Protein AF-A0A6V7LCR3-F1 (afdb_monomer_lite)

Sequence (39 aa):
VLKYCDHLHGKWYFSEIRAIFSRRYLLQNVAIEIFLASR

Foldseek 3Di:
DCPPPPPPVDDDDPVFWDDKDFDDDPNHRPDIDTDGHDD

InterPro domains:
  IPR011993 PH-like domain superfamily [G3DSA:2.30.29.30] (1-39)
  IPR023362 PH-BEACH domain [PF14844] (3-39)
  IPR023362 PH-BEACH domain [PS51783] (1-39)

Radius of gyration: 12.4 Å; chains: 1; bounding box: 24×28×28 Å

Secondary structure (DSSP, 8-state):
-GGG-TTTT----GGGEEEEEEEEETTEEEEEEEEEPP-

Organism: NCBI:txid1563983

pLDDT: mean 92.64, std 7.67, range [56.97, 98.25]

Structure (mmCIF, N/CA/C/O backbone):
data_AF-A0A6V7LCR3-F1
#
_entry.id   AF-A0A6V7LCR3-F1
#
loop_
_atom_site.group_PDB
_atom_site.id
_atom_site.type_symbol
_atom_site.label_atom_id
_atom_site.label_alt_id
_atom_site.label_comp_id
_atom_site.label_asym_id
_atom_site.label_entity_id
_atom_site.label_seq_id
_atom_site.pdbx_PDB_ins_code
_atom_site.Cartn_x
_atom_site.Cartn_y
_atom_site.Cartn_z
_atom_site.occupancy
_atom_site.B_iso_or_equiv
_atom_site.auth_seq_id
_atom_site.auth_comp_id
_atom_site.auth_asym_id
_atom_site.auth_atom_id
_atom_site.pdbx_PDB_model_num
ATOM 1 N N . VAL A 1 1 ? 5.223 20.118 6.346 1.00 78.94 1 VAL A N 1
ATOM 2 C CA . VAL A 1 1 ? 5.063 18.721 6.821 1.00 78.94 1 VAL A CA 1
ATOM 3 C C . VAL A 1 1 ? 5.208 17.718 5.679 1.00 78.94 1 VAL A C 1
ATOM 5 O O . VAL A 1 1 ? 6.093 16.886 5.762 1.00 78.94 1 VAL A O 1
ATOM 8 N N . LEU A 1 2 ? 4.470 17.860 4.570 1.00 88.44 2 LEU A N 1
ATOM 9 C CA . LEU A 1 2 ? 4.512 16.921 3.428 1.00 88.44 2 LEU A CA 1
ATOM 10 C C . LEU A 1 2 ? 5.837 16.860 2.641 1.00 88.44 2 LEU A C 1
ATOM 12 O O . LEU A 1 2 ? 6.011 15.966 1.828 1.00 88.44 2 LEU A O 1
ATOM 16 N N . LYS A 1 3 ? 6.778 17.787 2.876 1.00 88.38 3 LYS A N 1
ATOM 17 C CA . LYS A 1 3 ? 8.059 17.879 2.147 1.00 88.38 3 LYS A CA 1
ATOM 18 C C . LYS A 1 3 ? 8.889 16.585 2.192 1.00 88.38 3 LYS A C 1
ATOM 20 O O . LYS A 1 3 ? 9.671 16.355 1.284 1.00 88.38 3 LYS A O 1
ATOM 25 N N . TYR A 1 4 ? 8.732 15.785 3.244 1.00 91.31 4 TYR A N 1
ATOM 26 C CA . TYR A 1 4 ? 9.485 14.543 3.456 1.00 91.31 4 TYR A CA 1
ATOM 27 C C . TYR A 1 4 ? 8.634 13.286 3.242 1.00 91.31 4 TYR A C 1
ATOM 29 O O . TYR A 1 4 ? 9.091 12.183 3.517 1.00 91.31 4 TYR A O 1
ATOM 37 N N . CYS A 1 5 ? 7.380 13.445 2.813 1.00 91.12 5 CYS A N 1
ATOM 38 C CA . CYS A 1 5 ? 6.525 12.320 2.474 1.00 91.12 5 CYS A CA 1
ATOM 39 C C . CYS A 1 5 ? 6.786 11.940 1.019 1.00 91.12 5 CYS A C 1
ATOM 41 O O . CYS A 1 5 ? 6.415 12.679 0.106 1.00 91.12 5 CYS A O 1
ATOM 43 N N . ASP A 1 6 ? 7.393 10.782 0.807 1.00 88.62 6 ASP A N 1
ATOM 44 C CA . ASP A 1 6 ? 7.553 10.245 -0.535 1.00 88.62 6 ASP A CA 1
ATOM 45 C C . ASP A 1 6 ? 6.218 9.728 -1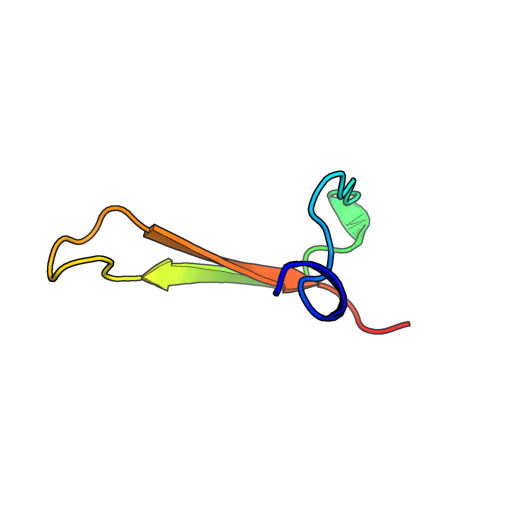.088 1.00 88.62 6 ASP A C 1
ATOM 47 O O . ASP A 1 6 ? 5.303 9.361 -0.349 1.00 88.62 6 ASP A O 1
ATOM 51 N N . HIS A 1 7 ? 6.129 9.658 -2.417 1.00 87.12 7 HIS A N 1
ATOM 52 C CA . HIS A 1 7 ? 5.057 8.963 -3.136 1.00 87.12 7 HIS A CA 1
ATOM 53 C C . HIS A 1 7 ? 3.628 9.496 -2.935 1.00 87.12 7 HIS A C 1
ATOM 55 O O . HIS A 1 7 ? 2.669 8.767 -3.180 1.00 87.12 7 HIS A O 1
ATOM 61 N N . LEU A 1 8 ? 3.455 10.783 -2.607 1.00 90.75 8 LEU A N 1
ATOM 62 C CA . LEU A 1 8 ? 2.125 11.416 -2.559 1.00 90.75 8 LEU A CA 1
ATOM 63 C C . LEU A 1 8 ? 1.347 11.275 -3.889 1.00 90.75 8 LEU A C 1
ATOM 65 O O . LEU A 1 8 ? 0.125 11.166 -3.891 1.00 90.75 8 LEU A O 1
ATOM 69 N N . HIS A 1 9 ? 2.074 11.219 -5.010 1.00 91.25 9 HIS A N 1
ATOM 70 C CA . HIS A 1 9 ? 1.569 10.891 -6.350 1.00 91.25 9 HIS A CA 1
ATOM 71 C C . HIS A 1 9 ? 2.327 9.696 -6.959 1.00 91.25 9 HIS A C 1
ATOM 73 O O . HIS A 1 9 ? 2.642 9.685 -8.149 1.00 91.25 9 HIS A O 1
ATOM 79 N N . GLY A 1 10 ? 2.708 8.726 -6.123 1.00 86.81 10 GLY A N 1
ATOM 80 C CA . GLY A 1 10 ? 3.527 7.586 -6.530 1.00 86.81 10 GLY A CA 1
ATOM 81 C C . GLY A 1 10 ? 2.862 6.710 -7.594 1.00 86.81 10 GLY A C 1
ATOM 82 O O . GLY A 1 10 ? 1.654 6.480 -7.574 1.00 86.81 10 GLY A O 1
ATOM 83 N N . LYS A 1 11 ? 3.681 6.187 -8.508 1.00 91.00 11 LYS A N 1
ATOM 84 C CA . LYS A 1 11 ? 3.323 5.130 -9.457 1.00 91.00 11 LYS A CA 1
ATOM 85 C C . LYS A 1 11 ? 4.389 4.049 -9.358 1.00 91.00 11 LYS A C 1
ATOM 87 O O . LYS A 1 11 ? 5.571 4.361 -9.455 1.00 91.00 11 LYS A O 1
ATOM 92 N N . TRP A 1 12 ? 3.962 2.802 -9.215 1.00 91.38 12 TRP A N 1
ATOM 93 C CA . TRP A 1 12 ? 4.853 1.651 -9.103 1.00 91.38 12 TRP A CA 1
ATOM 94 C C . TRP A 1 12 ? 4.477 0.604 -10.141 1.00 91.38 12 TRP A C 1
ATOM 96 O O . TRP A 1 12 ? 3.288 0.377 -10.392 1.00 91.38 12 TRP A O 1
ATOM 106 N N . TYR A 1 13 ? 5.475 -0.020 -10.760 1.00 93.44 13 TYR A N 1
ATOM 107 C CA . TYR A 1 13 ? 5.237 -1.095 -11.715 1.00 93.44 13 TYR A CA 1
ATOM 108 C C . TYR A 1 13 ? 5.181 -2.437 -10.985 1.00 93.44 13 TYR A C 1
ATOM 110 O O . TYR A 1 13 ? 5.975 -2.704 -10.089 1.00 93.44 13 TYR A O 1
ATOM 118 N N . PHE A 1 14 ? 4.279 -3.329 -11.399 1.00 93.69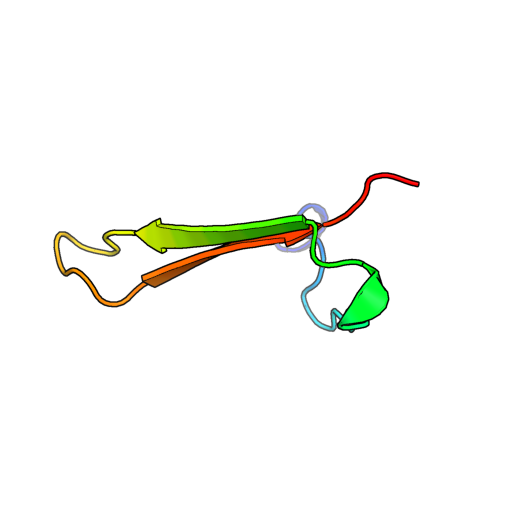 14 PHE A N 1
ATOM 119 C CA . PHE A 1 14 ? 4.168 -4.661 -10.788 1.00 93.69 14 PHE A CA 1
ATOM 120 C C . PHE A 1 14 ? 5.477 -5.458 -10.848 1.00 93.69 14 PHE A C 1
ATOM 122 O O . PHE A 1 14 ? 5.778 -6.206 -9.923 1.00 93.69 14 PHE A O 1
ATOM 129 N N . SER A 1 15 ? 6.282 -5.257 -11.894 1.00 95.69 15 SER A N 1
ATOM 130 C CA . SER A 1 15 ? 7.605 -5.873 -12.04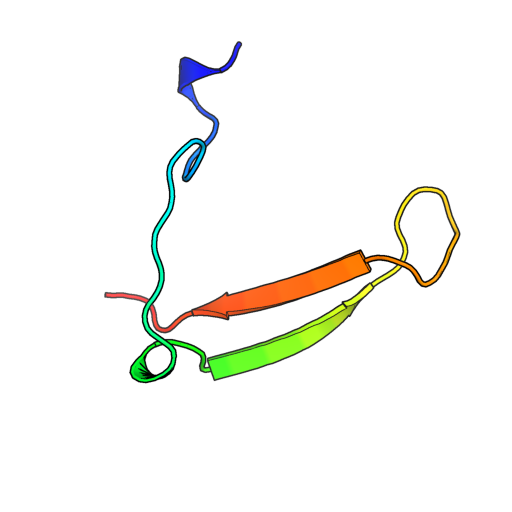7 1.00 95.69 15 SER A CA 1
ATOM 131 C C . SER A 1 15 ? 8.604 -5.485 -10.953 1.00 95.69 15 SER A C 1
ATOM 133 O O . SER A 1 15 ? 9.603 -6.176 -10.770 1.00 95.69 15 SER A O 1
ATOM 135 N N . GLU A 1 16 ? 8.366 -4.382 -10.243 1.00 94.81 16 GLU A N 1
ATOM 136 C CA . GLU A 1 16 ? 9.236 -3.897 -9.171 1.00 94.81 16 GLU A CA 1
ATOM 137 C C . GLU A 1 16 ? 8.861 -4.492 -7.809 1.00 94.81 16 GLU A C 1
ATOM 139 O O . GLU A 1 16 ? 9.653 -4.404 -6.877 1.00 94.81 16 GLU A O 1
ATOM 144 N N . ILE A 1 17 ? 7.692 -5.123 -7.660 1.00 95.75 17 ILE A N 1
ATOM 145 C CA . ILE A 1 17 ? 7.244 -5.667 -6.373 1.00 95.75 17 ILE A CA 1
ATOM 146 C C . ILE A 1 17 ? 8.051 -6.923 -6.021 1.00 95.75 17 ILE A C 1
ATOM 148 O O . ILE A 1 17 ? 8.091 -7.892 -6.777 1.00 95.75 17 ILE A O 1
ATOM 152 N N . ARG A 1 18 ? 8.680 -6.921 -4.840 1.00 96.44 18 ARG A N 1
ATOM 153 C CA . ARG A 1 18 ? 9.476 -8.046 -4.319 1.00 96.44 18 ARG A CA 1
ATOM 154 C C . ARG A 1 18 ? 8.749 -8.837 -3.245 1.00 96.44 18 ARG A C 1
ATOM 156 O O . ARG A 1 18 ? 8.925 -10.048 -3.165 1.00 96.44 18 ARG A O 1
ATOM 163 N N . ALA A 1 19 ? 7.951 -8.162 -2.424 1.00 97.25 19 ALA A N 1
ATOM 164 C CA . ALA A 1 19 ? 7.162 -8.805 -1.385 1.00 97.25 19 ALA A CA 1
ATOM 165 C C . ALA A 1 19 ? 5.952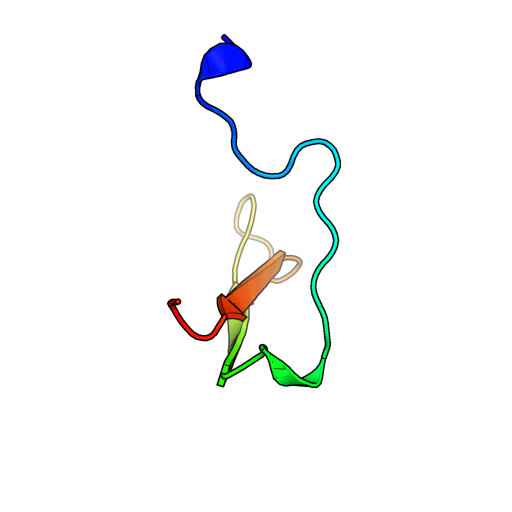 -7.951 -0.995 1.00 97.25 19 ALA A C 1
ATOM 167 O O . ALA A 1 19 ? 5.985 -6.722 -1.085 1.00 97.25 19 ALA A O 1
ATOM 168 N N . ILE A 1 20 ? 4.896 -8.620 -0.531 1.00 97.56 20 ILE A N 1
ATOM 169 C CA . ILE A 1 20 ? 3.673 -8.003 -0.012 1.00 97.56 20 ILE A CA 1
ATOM 170 C C . ILE A 1 20 ? 3.357 -8.661 1.328 1.00 97.56 20 ILE A C 1
ATOM 172 O O . ILE A 1 20 ? 3.314 -9.889 1.418 1.00 97.56 20 ILE A O 1
ATOM 176 N N . PHE A 1 21 ? 3.112 -7.856 2.358 1.00 98.25 21 PHE A N 1
ATOM 177 C CA . PHE A 1 21 ? 2.785 -8.352 3.691 1.00 98.25 21 PHE A CA 1
ATO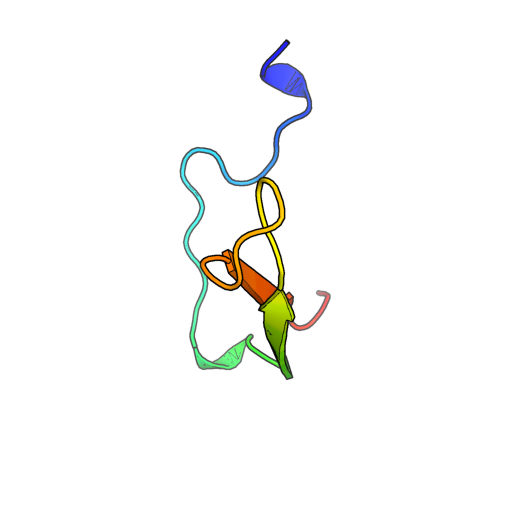M 178 C C . PHE A 1 21 ? 1.502 -7.724 4.230 1.00 98.25 21 PHE A C 1
ATOM 180 O O . PHE 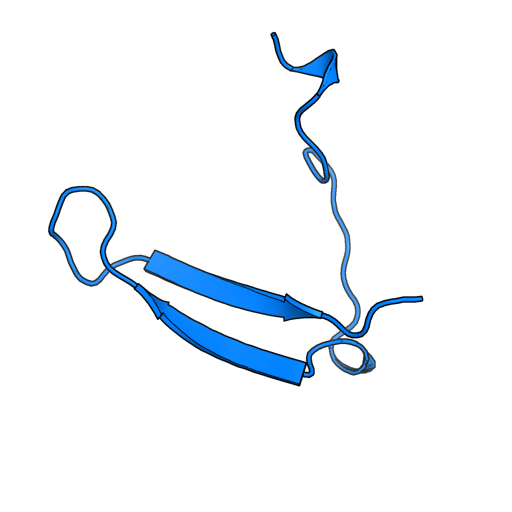A 1 21 ? 1.291 -6.516 4.124 1.00 98.25 21 PHE A O 1
ATOM 187 N N . SER A 1 22 ? 0.676 -8.543 4.886 1.00 98.00 22 SER A N 1
ATOM 188 C CA . SER A 1 22 ? -0.454 -8.057 5.685 1.00 98.00 22 SER A CA 1
ATOM 189 C C . SER A 1 22 ? 0.060 -7.298 6.910 1.00 98.00 22 SER A C 1
ATOM 191 O O . SER A 1 22 ? 1.030 -7.718 7.558 1.00 98.00 22 SER A O 1
ATOM 193 N N . ARG A 1 23 ? -0.602 -6.192 7.251 1.00 98.25 23 ARG A N 1
ATOM 194 C CA . ARG A 1 23 ? -0.272 -5.346 8.402 1.00 98.25 23 ARG A CA 1
ATOM 195 C C . ARG A 1 23 ? -1.520 -4.917 9.157 1.00 98.25 23 ARG A C 1
ATOM 197 O O . ARG A 1 23 ? -2.638 -4.937 8.647 1.00 98.25 23 ARG A O 1
ATOM 204 N N . ARG A 1 24 ? -1.300 -4.490 10.401 1.00 97.81 24 ARG A N 1
ATOM 205 C CA . ARG A 1 24 ? -2.334 -3.852 11.210 1.00 97.81 24 ARG A CA 1
ATOM 206 C C . ARG A 1 24 ? -2.195 -2.338 11.138 1.00 97.81 24 ARG A C 1
ATOM 208 O O . ARG A 1 24 ? -1.104 -1.821 11.354 1.00 97.81 24 ARG A O 1
ATOM 215 N N . TYR A 1 25 ? -3.300 -1.644 10.903 1.00 97.69 25 TYR A N 1
ATOM 216 C CA . TYR A 1 25 ? -3.407 -0.194 11.051 1.00 97.69 25 TYR A CA 1
ATOM 217 C C . TYR A 1 25 ? -4.537 0.101 12.028 1.00 97.69 25 TYR A C 1
ATOM 219 O O . TYR A 1 25 ? -5.609 -0.492 11.932 1.00 97.69 25 TYR A O 1
ATOM 227 N N . LEU A 1 26 ? -4.260 0.946 13.024 1.00 97.62 26 LEU A N 1
ATOM 228 C CA . LEU A 1 26 ? -5.172 1.196 14.148 1.00 97.62 26 LEU A CA 1
ATOM 229 C C . LEU A 1 26 ? -5.686 -0.109 14.788 1.00 97.62 26 LEU A C 1
ATOM 231 O O . LEU A 1 26 ? -6.868 -0.264 15.072 1.00 97.62 26 LEU A O 1
ATOM 235 N N . LEU A 1 27 ? -4.770 -1.067 14.988 1.00 97.06 27 LEU A N 1
ATOM 236 C CA . LEU A 1 27 ? -5.016 -2.394 15.573 1.00 97.06 27 LEU A CA 1
ATOM 237 C C . LEU A 1 27 ? -5.941 -3.322 14.760 1.00 97.06 27 LEU A C 1
ATOM 239 O O . LEU A 1 27 ? -6.171 -4.456 15.178 1.00 97.06 27 LEU A O 1
ATOM 243 N N . GLN A 1 28 ? -6.393 -2.908 13.576 1.00 97.88 28 GLN A N 1
ATOM 244 C CA . GLN A 1 28 ? -7.206 -3.724 12.673 1.00 97.88 28 GLN A CA 1
ATOM 245 C C . GLN A 1 28 ? -6.355 -4.291 11.534 1.00 97.88 28 GLN A C 1
ATOM 247 O O . GLN A 1 28 ? -5.469 -3.608 11.024 1.00 97.88 28 GLN A O 1
ATOM 252 N N . ASN A 1 29 ? -6.615 -5.530 11.104 1.00 96.75 29 ASN A N 1
ATOM 253 C CA . ASN A 1 29 ? -5.893 -6.183 10.001 1.00 96.75 29 ASN A CA 1
ATOM 254 C C . ASN A 1 29 ? -6.395 -5.703 8.624 1.00 96.75 29 ASN A C 1
ATOM 256 O O . ASN A 1 29 ? -6.935 -6.485 7.848 1.00 96.75 29 ASN A O 1
ATOM 260 N N . VAL A 1 30 ? -6.277 -4.397 8.372 1.00 97.88 30 VAL A N 1
ATOM 261 C CA . VAL A 1 30 ? -6.831 -3.703 7.193 1.00 97.88 30 VAL A CA 1
ATOM 262 C C . VAL A 1 30 ? -5.763 -2.990 6.358 1.00 97.88 30 VAL A C 1
ATOM 264 O O . VAL A 1 30 ? -6.098 -2.237 5.450 1.00 97.88 30 VAL A O 1
ATOM 267 N N . ALA A 1 31 ? -4.480 -3.196 6.665 1.00 98.06 31 ALA A N 1
ATOM 268 C CA . ALA A 1 31 ? -3.375 -2.548 5.968 1.00 98.06 31 ALA A CA 1
ATOM 269 C C . ALA A 1 31 ? -2.463 -3.555 5.266 1.00 98.06 31 ALA A C 1
ATOM 271 O O . ALA A 1 31 ? -2.424 -4.742 5.595 1.00 98.06 31 ALA A O 1
ATOM 272 N N . ILE A 1 32 ? -1.704 -3.046 4.299 1.00 97.69 32 ILE A N 1
ATOM 273 C CA . ILE A 1 32 ? -0.731 -3.802 3.512 1.00 97.69 32 ILE A CA 1
ATOM 274 C C . ILE A 1 32 ? 0.564 -2.992 3.445 1.00 97.69 32 ILE A C 1
ATOM 276 O O . ILE A 1 32 ? 0.531 -1.767 3.345 1.00 97.69 32 ILE A O 1
ATOM 280 N N . GLU A 1 33 ? 1.697 -3.686 3.485 1.00 97.75 33 GLU A N 1
ATOM 281 C CA . GLU A 1 33 ? 3.023 -3.122 3.232 1.00 97.75 33 GLU A CA 1
ATOM 282 C C . GLU A 1 33 ? 3.637 -3.796 1.999 1.00 97.75 33 GLU A C 1
ATOM 284 O O . GLU A 1 33 ? 3.675 -5.027 1.907 1.00 97.75 33 GLU A O 1
ATOM 289 N N . ILE A 1 34 ? 4.088 -2.981 1.042 1.00 95.62 34 ILE A N 1
ATOM 290 C CA . ILE A 1 34 ? 4.656 -3.428 -0.234 1.00 95.62 34 ILE A CA 1
ATOM 291 C C . ILE A 1 34 ? 6.136 -3.058 -0.255 1.00 95.62 34 ILE A C 1
ATOM 293 O O . ILE A 1 34 ? 6.488 -1.890 -0.106 1.00 95.62 34 ILE A O 1
ATOM 297 N N . PHE A 1 35 ? 6.993 -4.050 -0.487 1.00 95.56 35 PHE A N 1
ATOM 298 C CA . PHE A 1 35 ? 8.427 -3.849 -0.670 1.00 95.56 35 PHE A CA 1
ATOM 299 C C . PHE A 1 35 ? 8.761 -3.920 -2.155 1.00 95.56 35 PHE A C 1
ATOM 301 O O . PHE A 1 35 ? 8.487 -4.922 -2.823 1.00 95.56 35 PHE A O 1
ATOM 308 N N . LEU A 1 36 ? 9.360 -2.848 -2.661 1.00 94.88 36 LEU A N 1
ATOM 309 C CA . LEU A 1 36 ? 9.795 -2.728 -4.046 1.00 94.88 36 LEU A CA 1
ATOM 310 C C . LEU A 1 36 ? 11.281 -3.069 -4.169 1.00 94.88 36 LEU A C 1
ATOM 312 O O . LEU A 1 36 ? 12.035 -3.009 -3.198 1.00 94.88 36 LEU A O 1
ATOM 316 N N . ALA A 1 37 ? 11.709 -3.425 -5.374 1.00 92.81 37 ALA A N 1
ATOM 317 C CA . ALA A 1 37 ? 13.113 -3.531 -5.716 1.00 92.81 37 ALA A CA 1
ATOM 318 C C . ALA A 1 37 ? 13.749 -2.145 -5.554 1.00 92.81 37 ALA A C 1
ATOM 320 O O . ALA A 1 37 ? 13.294 -1.182 -6.166 1.00 92.81 37 ALA A O 1
ATOM 321 N N . SER A 1 38 ? 14.792 -2.037 -4.735 1.00 76.62 38 SER A N 1
ATOM 322 C CA . SER A 1 38 ? 15.627 -0.839 -4.716 1.00 76.62 38 SER A CA 1
ATOM 323 C C . SER A 1 38 ? 16.283 -0.671 -6.088 1.00 76.62 38 SER A C 1
ATOM 325 O O . SER A 1 38 ? 16.813 -1.651 -6.624 1.00 76.62 38 SER A O 1
ATOM 327 N N . ARG A 1 39 ? 16.261 0.544 -6.641 1.00 56.97 39 ARG A N 1
ATOM 328 C CA . ARG A 1 39 ? 17.203 0.910 -7.702 1.00 56.97 39 ARG A CA 1
ATOM 329 C C . ARG A 1 39 ? 18.584 1.141 -7.106 1.00 56.97 39 ARG A C 1
ATOM 331 O O . ARG A 1 39 ? 18.635 1.737 -6.009 1.00 56.97 39 ARG A O 1
#